Protein AF-A0ABD0SI20-F1 (afdb_monomer_lite)

InterPro domains:
  IPR001404 Heat shock protein Hsp90 family [PF00183] (1-103)
  IPR001404 Heat shock protein Hsp90 family [PTHR11528] (2-103)
  IPR037196 HSP90, C-terminal domain [G3DSA:1.20.120.790] (1-103)
  IPR037196 HSP90, C-terminal domain [SSF110942] (1-102)

pLDDT: mean 84.01, std 9.71, range [55.81, 94.25]

Organism: Loxostege sticticalis (NCBI:txid481309)

Radius of gyration: 15.31 Å; chains: 1; bounding box: 40×31×34 Å

Sequence (103 aa):
MKNILDNKVEKVVVSNRLVESPCCIVTAQYGWSANMERIMKAQALRDTSTMGYMAAKKHLEINPDHSIVETLRQKAEADKNDKAVKDLIILLYETALLSSGFT

Foldseek 3Di:
DCVLCPQVAPEEEEDPVDDAAQKAKAFDPAADALVRVVVVVPDPPDDPVVCVVRVTGIYIYGYCPDPVNVVLVVVCVVPVPDPVSSVVVVVSVVVNCVVSNHD

Structure (mmCIF, N/CA/C/O backbone):
data_AF-A0ABD0SI20-F1
#
_entry.id   AF-A0ABD0SI20-F1
#
loop_
_atom_site.group_PDB
_atom_site.id
_atom_site.type_symbol
_atom_site.label_atom_id
_atom_site.label_alt_id
_atom_site.label_comp_id
_atom_site.label_asym_id
_atom_site.label_entity_id
_atom_site.label_seq_id
_atom_site.pdbx_PDB_ins_code
_atom_site.Cartn_x
_atom_site.Cartn_y
_atom_site.Cartn_z
_atom_site.occupancy
_atom_site.B_iso_or_equiv
_atom_site.auth_seq_id
_atom_site.auth_comp_id
_atom_site.auth_asym_id
_atom_site.auth_atom_id
_atom_site.pdbx_PDB_model_num
ATOM 1 N N . MET A 1 1 ? -7.301 5.296 6.532 1.00 80.06 1 MET A N 1
ATOM 2 C CA . MET A 1 1 ? -6.058 4.955 5.798 1.00 80.06 1 MET A CA 1
ATOM 3 C C . MET A 1 1 ? -5.414 6.163 5.124 1.00 80.06 1 MET A C 1
ATOM 5 O O . MET A 1 1 ? -4.285 6.465 5.479 1.00 80.06 1 MET A O 1
ATOM 9 N N . LYS A 1 2 ? -6.101 6.907 4.238 1.00 84.44 2 LYS A N 1
ATOM 10 C CA . LYS A 1 2 ? -5.507 8.079 3.557 1.00 84.44 2 LYS A CA 1
ATOM 11 C C . LYS A 1 2 ? -4.900 9.119 4.515 1.00 84.44 2 LYS A C 1
ATOM 13 O O . LYS A 1 2 ? -3.767 9.513 4.299 1.00 84.44 2 LYS A O 1
ATOM 18 N N . ASN A 1 3 ? -5.584 9.475 5.604 1.00 85.06 3 ASN A N 1
ATOM 19 C CA . ASN A 1 3 ? -5.057 10.442 6.586 1.00 85.06 3 ASN A CA 1
ATOM 20 C C . ASN A 1 3 ? -3.811 9.945 7.342 1.00 85.06 3 ASN A C 1
ATOM 22 O O . ASN A 1 3 ? -3.026 10.750 7.813 1.00 85.06 3 ASN A O 1
ATOM 26 N N . ILE A 1 4 ? -3.644 8.626 7.484 1.00 86.31 4 ILE A N 1
ATOM 27 C CA . ILE A 1 4 ? -2.498 8.021 8.188 1.00 86.31 4 ILE A CA 1
ATOM 28 C C . ILE A 1 4 ? -1.284 7.968 7.260 1.00 86.31 4 ILE A C 1
ATOM 30 O O . ILE A 1 4 ? -0.158 8.190 7.686 1.00 86.31 4 ILE A O 1
ATOM 34 N N . LEU A 1 5 ? -1.528 7.680 5.981 1.00 84.50 5 LEU A N 1
ATOM 35 C CA . LEU A 1 5 ? -0.487 7.612 4.962 1.00 84.50 5 LEU A CA 1
ATOM 36 C C . LEU A 1 5 ? -0.150 8.983 4.368 1.00 84.50 5 LEU A C 1
ATOM 38 O O . LEU A 1 5 ? 0.873 9.096 3.710 1.00 84.50 5 LEU A O 1
ATOM 42 N N . ASP A 1 6 ? -0.983 9.997 4.601 1.00 83.94 6 ASP A N 1
ATOM 43 C CA . ASP A 1 6 ? -0.806 11.406 4.238 1.00 83.94 6 ASP A CA 1
ATOM 44 C C . ASP A 1 6 ? -0.044 11.613 2.915 1.00 83.94 6 ASP A C 1
ATOM 46 O O . ASP A 1 6 ? -0.577 11.273 1.856 1.00 83.94 6 ASP A O 1
ATOM 50 N N . ASN A 1 7 ? 1.204 12.089 2.963 1.00 82.19 7 ASN A N 1
ATOM 51 C CA . ASN A 1 7 ? 2.041 12.380 1.792 1.00 82.19 7 ASN A CA 1
ATOM 52 C C . ASN A 1 7 ? 2.692 11.152 1.125 1.00 82.19 7 ASN A C 1
ATOM 54 O O . ASN A 1 7 ? 3.317 11.290 0.076 1.00 82.19 7 ASN A O 1
ATOM 58 N N . LYS A 1 8 ? 2.567 9.947 1.695 1.00 84.69 8 LYS A N 1
ATOM 59 C CA . LYS A 1 8 ? 3.145 8.712 1.129 1.00 84.69 8 LYS A CA 1
ATOM 60 C C . LYS A 1 8 ? 2.362 8.199 -0.084 1.00 84.69 8 LYS A C 1
ATOM 62 O O . LYS A 1 8 ? 2.946 7.598 -0.981 1.00 84.69 8 LYS A O 1
ATOM 67 N N . VAL A 1 9 ? 1.048 8.436 -0.129 1.00 88.56 9 VAL A N 1
ATOM 68 C CA . VAL A 1 9 ? 0.166 8.013 -1.232 1.00 88.56 9 VAL A CA 1
ATOM 69 C C . VAL A 1 9 ? -0.703 9.171 -1.684 1.00 88.56 9 VAL A C 1
ATOM 71 O O . VAL A 1 9 ? -1.203 9.930 -0.864 1.00 88.56 9 VAL A O 1
ATOM 74 N N . GLU A 1 10 ? -0.967 9.296 -2.977 1.00 88.44 10 GLU A N 1
ATOM 75 C CA . GLU A 1 10 ? -1.903 10.305 -3.475 1.00 88.44 10 GLU A CA 1
ATOM 76 C C . GLU A 1 10 ? -3.348 9.932 -3.143 1.00 88.44 10 GLU A C 1
ATOM 78 O O . GLU A 1 10 ? -4.100 10.755 -2.626 1.00 88.44 10 GLU A O 1
ATOM 83 N N . LYS A 1 11 ? -3.729 8.676 -3.384 1.00 89.81 11 LYS A N 1
ATOM 84 C CA . LYS A 1 11 ? -5.076 8.176 -3.09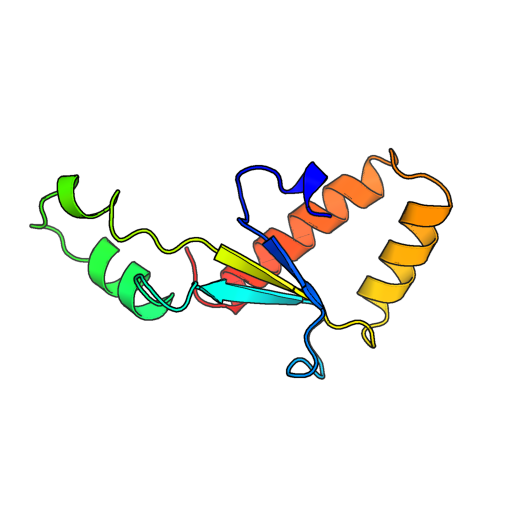7 1.00 89.81 11 LYS A CA 1
ATOM 85 C C . LYS A 1 11 ? -5.046 6.733 -2.618 1.00 89.81 11 LYS A C 1
ATOM 87 O O . LYS A 1 11 ? -4.108 5.986 -2.894 1.00 89.81 11 LYS A O 1
ATOM 92 N N . VAL A 1 12 ? -6.108 6.374 -1.913 1.00 92.19 12 VAL A N 1
ATOM 93 C CA . VAL A 1 12 ? -6.396 5.016 -1.464 1.00 92.19 12 VAL A CA 1
ATOM 94 C C . VAL A 1 12 ? -7.706 4.605 -2.121 1.00 92.19 12 VAL A C 1
ATOM 96 O O . VAL A 1 12 ? -8.691 5.329 -1.985 1.00 92.19 12 VAL A O 1
ATOM 99 N N . VAL A 1 13 ? -7.711 3.500 -2.860 1.00 92.81 13 VAL A N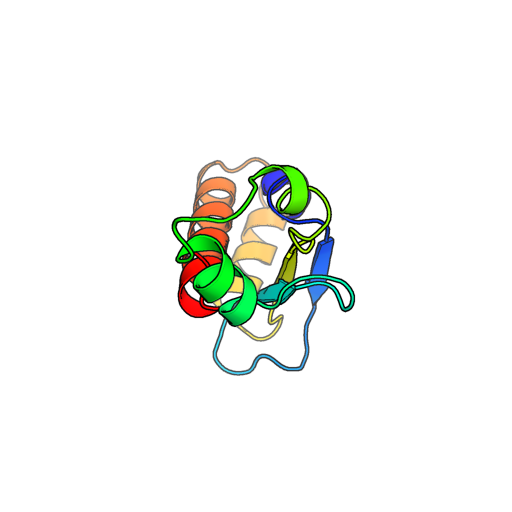 1
ATOM 100 C CA . VAL A 1 13 ? -8.882 3.031 -3.613 1.00 92.81 13 VAL A CA 1
ATOM 101 C C . VAL A 1 13 ? -9.120 1.547 -3.369 1.00 92.81 13 VAL A C 1
ATOM 103 O O . VAL A 1 13 ? -8.185 0.787 -3.129 1.00 92.81 13 VAL A O 1
ATOM 106 N N . VAL A 1 14 ? -10.382 1.134 -3.428 1.00 92.62 14 VAL A N 1
ATOM 107 C CA . VAL A 1 14 ? -10.751 -0.285 -3.412 1.00 92.62 14 VAL A CA 1
ATOM 108 C C . VAL A 1 14 ? -10.484 -0.863 -4.796 1.00 92.62 14 VAL A C 1
ATOM 110 O O . VAL A 1 14 ? -10.742 -0.200 -5.802 1.00 92.62 14 VAL A O 1
ATOM 113 N N . SER A 1 15 ? -9.945 -2.075 -4.847 1.00 90.81 15 SER A N 1
ATOM 114 C CA . SER A 1 15 ? -9.586 -2.734 -6.093 1.00 90.81 15 SER A CA 1
ATOM 115 C C . SER A 1 15 ? -10.126 -4.148 -6.158 1.00 90.81 15 SER A C 1
ATOM 117 O O . SER A 1 15 ? -9.954 -4.929 -5.229 1.00 90.81 15 SER A O 1
ATOM 119 N N . ASN A 1 16 ? -10.708 -4.475 -7.309 1.00 88.94 16 ASN A N 1
ATOM 120 C CA . ASN A 1 16 ? -11.247 -5.800 -7.611 1.00 88.94 16 ASN A CA 1
ATOM 121 C C . ASN A 1 16 ? -10.227 -6.684 -8.347 1.00 88.94 16 ASN A C 1
ATOM 123 O O . ASN A 1 16 ? -10.548 -7.801 -8.739 1.00 88.94 16 ASN A O 1
ATOM 127 N N . ARG A 1 17 ? -9.011 -6.176 -8.607 1.00 89.06 17 ARG A N 1
ATOM 128 C CA . ARG A 1 17 ? -7.952 -6.942 -9.290 1.00 89.06 17 ARG A CA 1
ATOM 129 C C . ARG A 1 17 ? -7.128 -7.801 -8.327 1.00 89.06 17 ARG A C 1
ATOM 131 O O . ARG A 1 17 ? -6.344 -8.635 -8.769 1.00 89.06 17 ARG A O 1
ATOM 138 N N . LEU A 1 18 ? -7.239 -7.527 -7.029 1.00 89.31 18 LEU A N 1
ATOM 139 C CA . LEU A 1 18 ? -6.503 -8.207 -5.972 1.00 89.31 18 LEU A CA 1
ATOM 140 C C . LEU A 1 18 ? -7.322 -9.396 -5.475 1.00 89.31 18 LEU A C 1
ATOM 142 O O . LEU A 1 18 ? -8.490 -9.231 -5.152 1.00 89.31 18 LEU A O 1
ATOM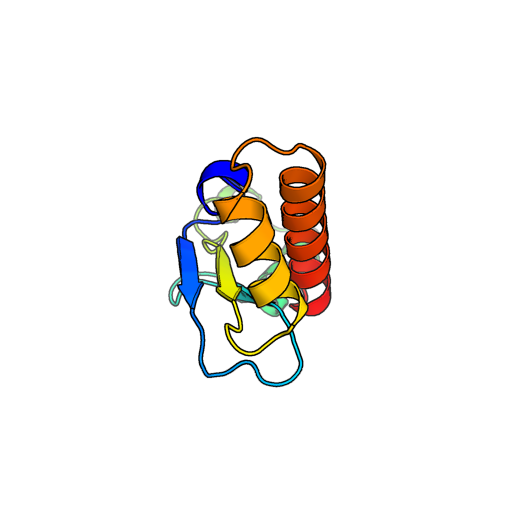 146 N N . VAL A 1 19 ? -6.696 -10.572 -5.411 1.00 87.56 19 VAL A N 1
ATOM 147 C CA . VAL A 1 19 ? -7.348 -11.809 -4.950 1.00 87.56 19 VAL A CA 1
ATOM 148 C C . VAL A 1 19 ? -6.750 -12.243 -3.614 1.00 87.56 19 VAL A C 1
ATOM 150 O O . VAL A 1 19 ? -7.402 -12.148 -2.583 1.00 87.56 19 VAL A O 1
ATOM 153 N N . GLU A 1 20 ? -5.476 -12.638 -3.605 1.00 88.44 20 GLU A N 1
ATOM 154 C CA . GLU A 1 20 ? -4.813 -13.144 -2.391 1.00 88.44 20 GLU A CA 1
ATOM 155 C C . GLU A 1 20 ? -4.089 -12.052 -1.596 1.00 88.44 20 GLU A C 1
ATOM 157 O O . GLU A 1 20 ? -3.801 -12.216 -0.417 1.00 88.44 20 GLU A O 1
ATOM 162 N N . SER A 1 21 ? -3.773 -10.920 -2.230 1.00 90.75 21 SER A N 1
ATOM 163 C CA . SER A 1 21 ? -3.040 -9.832 -1.579 1.00 90.75 21 SER A CA 1
ATOM 164 C C . SER A 1 21 ? -3.990 -8.858 -0.874 1.00 90.75 21 SER A C 1
ATOM 166 O O . SER A 1 21 ? -5.000 -8.475 -1.469 1.00 90.75 21 SER A O 1
ATOM 168 N N . PRO A 1 22 ? -3.667 -8.389 0.348 1.00 91.81 22 PRO A N 1
ATOM 169 C CA . PRO A 1 22 ? -4.497 -7.423 1.071 1.00 91.81 22 PRO A CA 1
ATOM 170 C C . PRO A 1 22 ? -4.457 -6.024 0.445 1.00 91.81 22 PRO A C 1
ATOM 172 O O . PRO A 1 22 ? -5.450 -5.298 0.466 1.00 91.81 22 PRO A O 1
ATOM 175 N N . CYS A 1 23 ? -3.309 -5.623 -0.103 1.00 93.12 23 CYS A N 1
ATOM 176 C CA . CYS A 1 23 ? -3.136 -4.346 -0.784 1.00 93.12 23 CYS A CA 1
ATOM 177 C C . CYS A 1 23 ? -1.937 -4.375 -1.741 1.00 93.12 23 CYS A C 1
ATOM 179 O O . CYS A 1 23 ? -1.054 -5.224 -1.611 1.00 93.12 23 CYS A O 1
ATOM 181 N N . CYS A 1 24 ? -1.905 -3.446 -2.696 1.00 93.06 24 CYS A N 1
ATOM 182 C CA . CYS A 1 24 ? -0.760 -3.224 -3.579 1.00 93.06 24 CYS A CA 1
ATOM 183 C C . CYS A 1 24 ? -0.553 -1.732 -3.866 1.00 93.06 24 CYS A C 1
ATOM 185 O O . CYS A 1 24 ? -1.462 -0.914 -3.694 1.00 93.06 24 CYS A O 1
ATOM 187 N N . ILE A 1 25 ? 0.654 -1.376 -4.309 1.00 91.62 25 ILE A N 1
ATOM 188 C CA . ILE A 1 25 ? 0.976 -0.022 -4.758 1.00 91.62 25 ILE A CA 1
ATOM 189 C C . ILE A 1 25 ? 0.969 0.016 -6.278 1.00 91.62 25 ILE A C 1
ATOM 191 O O . ILE A 1 25 ? 1.699 -0.721 -6.939 1.00 91.62 25 ILE A O 1
ATOM 195 N N . VAL A 1 26 ? 0.189 0.938 -6.832 1.00 90.06 26 VAL A N 1
ATOM 196 C CA . VAL A 1 26 ? 0.169 1.219 -8.268 1.00 90.06 26 VAL A CA 1
ATOM 197 C C . VAL A 1 26 ? 0.617 2.650 -8.529 1.00 90.06 26 VAL A C 1
ATOM 199 O O . VAL A 1 26 ? 0.347 3.562 -7.745 1.00 90.06 26 VAL A O 1
ATOM 202 N N . THR A 1 27 ? 1.317 2.866 -9.636 1.00 87.06 27 THR A N 1
ATOM 203 C CA . THR A 1 27 ? 1.636 4.214 -10.113 1.00 87.06 27 THR A CA 1
ATOM 204 C C . THR A 1 27 ? 0.459 4.799 -10.880 1.00 87.06 27 THR A C 1
ATOM 206 O O . THR A 1 27 ? -0.287 4.072 -11.539 1.00 87.06 27 THR A O 1
ATOM 209 N N . ALA A 1 28 ? 0.309 6.121 -10.832 1.00 81.19 28 ALA A N 1
ATOM 210 C CA . ALA A 1 28 ? -0.581 6.836 -11.737 1.00 81.19 28 ALA A CA 1
ATOM 211 C C . ALA A 1 28 ? -0.256 6.521 -13.214 1.00 81.19 28 ALA A C 1
ATOM 213 O O . ALA A 1 28 ? 0.863 6.133 -13.551 1.00 81.19 28 ALA A O 1
ATOM 214 N N . GLN A 1 29 ? -1.237 6.722 -14.101 1.00 76.81 29 GLN A N 1
ATOM 215 C CA . GLN A 1 29 ? -1.100 6.468 -15.545 1.00 76.81 29 GLN A CA 1
ATOM 216 C C . GLN A 1 29 ? 0.036 7.281 -16.190 1.00 76.81 29 GLN A C 1
ATOM 218 O O . GLN A 1 29 ? 0.622 6.849 -17.179 1.00 76.81 29 GLN A O 1
ATOM 223 N N . TYR A 1 30 ? 0.352 8.441 -15.613 1.00 74.81 30 TYR A N 1
ATOM 224 C CA . TYR A 1 30 ? 1.419 9.328 -16.055 1.00 74.81 30 TYR A CA 1
ATOM 225 C C . TYR A 1 30 ? 2.556 9.307 -15.025 1.00 74.81 30 TYR A C 1
ATOM 227 O O . TYR A 1 30 ? 2.361 9.696 -13.872 1.00 74.81 30 TYR A O 1
ATOM 235 N N . GLY A 1 31 ? 3.733 8.841 -15.443 1.00 76.75 31 GLY A N 1
ATOM 236 C CA . GLY A 1 31 ? 4.939 8.745 -14.617 1.00 76.75 31 GLY A CA 1
ATOM 237 C C . GLY A 1 31 ? 5.681 7.421 -14.811 1.00 76.75 31 GLY A C 1
ATOM 238 O O . GLY A 1 31 ? 5.284 6.577 -15.615 1.00 76.75 31 GLY A O 1
ATOM 239 N N . TRP A 1 32 ? 6.790 7.237 -14.094 1.00 81.50 32 TRP A N 1
ATOM 240 C CA . TRP A 1 32 ? 7.538 5.980 -14.131 1.00 81.50 32 TRP A CA 1
ATOM 241 C C . TRP A 1 32 ? 6.795 4.851 -13.422 1.00 81.50 32 TRP A C 1
ATOM 243 O O . TRP A 1 32 ? 6.318 5.023 -12.307 1.00 81.50 32 TRP A O 1
ATOM 253 N N . SER A 1 33 ? 6.757 3.672 -14.047 1.00 84.12 33 SER A N 1
ATOM 254 C CA . SER A 1 33 ? 6.386 2.433 -13.359 1.00 84.12 33 SER A CA 1
ATOM 255 C C . SER A 1 33 ? 7.419 2.077 -12.287 1.00 84.12 33 SER A C 1
ATOM 257 O O . SER A 1 33 ? 8.550 2.558 -12.340 1.00 84.12 33 SER A O 1
ATOM 259 N N . ALA A 1 34 ? 7.080 1.175 -11.361 1.00 83.88 34 ALA A N 1
ATOM 260 C CA . ALA A 1 34 ? 8.012 0.694 -10.333 1.00 83.88 34 ALA A CA 1
ATOM 261 C C . ALA A 1 34 ? 9.354 0.222 -10.927 1.00 83.88 34 ALA A C 1
ATOM 263 O O . ALA A 1 34 ? 10.433 0.608 -10.479 1.00 83.88 34 ALA A O 1
ATOM 264 N N . ASN A 1 35 ? 9.291 -0.551 -12.018 1.00 83.69 35 ASN A N 1
ATOM 265 C CA . ASN A 1 35 ? 10.488 -1.038 -12.696 1.00 83.69 35 ASN A CA 1
ATOM 266 C C . ASN A 1 35 ? 11.281 0.095 -13.366 1.00 83.69 35 ASN A C 1
ATOM 268 O O . ASN A 1 35 ? 12.508 0.108 -13.300 1.00 83.69 35 ASN A O 1
ATOM 272 N N . MET A 1 36 ? 10.591 1.058 -13.984 1.00 82.31 36 MET A N 1
ATOM 273 C CA . MET A 1 36 ? 11.240 2.225 -14.579 1.00 82.31 36 MET A CA 1
ATOM 274 C C . MET A 1 36 ? 11.908 3.088 -13.502 1.00 82.31 36 MET A C 1
ATOM 276 O O . MET A 1 36 ? 13.052 3.486 -13.683 1.00 82.31 36 MET A O 1
ATOM 280 N N . GLU A 1 37 ? 11.250 3.314 -12.361 1.00 80.75 37 GLU A N 1
ATOM 281 C CA . GLU A 1 37 ? 11.813 4.036 -11.213 1.00 80.75 37 GLU A CA 1
ATOM 282 C C . GLU A 1 37 ? 13.118 3.375 -10.748 1.00 80.75 37 GLU A C 1
ATOM 284 O O . GLU A 1 37 ? 14.129 4.056 -10.578 1.00 80.75 37 GLU A O 1
ATOM 289 N N . ARG A 1 38 ? 13.137 2.043 -10.643 1.00 82.06 38 ARG A N 1
ATOM 290 C CA . ARG A 1 38 ? 14.328 1.276 -10.263 1.00 82.06 38 ARG A CA 1
ATOM 291 C C . ARG A 1 38 ? 15.471 1.391 -11.279 1.00 82.06 38 ARG A C 1
ATOM 293 O O . ARG A 1 38 ? 16.603 1.653 -10.883 1.00 82.06 38 ARG A O 1
ATOM 300 N N . ILE A 1 39 ? 15.191 1.225 -12.577 1.00 84.56 39 ILE A N 1
ATOM 301 C CA . ILE A 1 39 ? 16.209 1.351 -13.640 1.00 84.56 39 ILE A CA 1
ATOM 302 C C . ILE A 1 39 ? 16.772 2.775 -13.666 1.00 84.56 39 ILE A C 1
ATOM 304 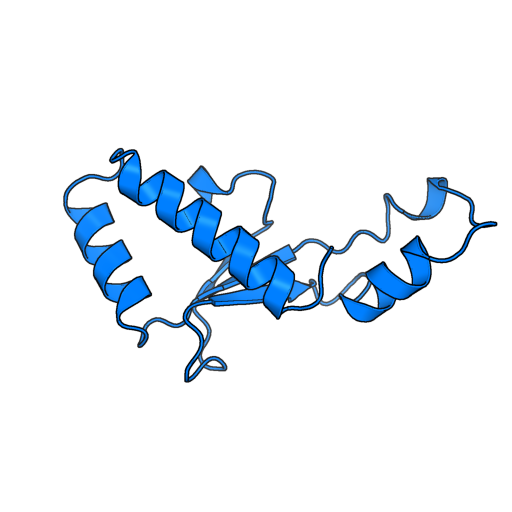O O . ILE A 1 39 ? 17.982 2.965 -13.756 1.00 84.56 39 ILE A O 1
ATOM 308 N N . MET A 1 40 ? 15.900 3.776 -13.555 1.00 79.62 40 MET A N 1
ATOM 309 C CA . MET A 1 40 ? 16.284 5.183 -13.604 1.00 79.62 40 MET A CA 1
ATOM 310 C C . MET A 1 40 ? 17.086 5.616 -12.373 1.00 79.62 40 MET A C 1
ATOM 312 O O . MET A 1 40 ? 18.029 6.388 -12.530 1.00 79.62 40 MET A O 1
ATOM 316 N N . LYS A 1 41 ? 16.770 5.101 -11.174 1.00 76.88 41 LYS A N 1
ATOM 317 C CA . LYS A 1 41 ? 17.572 5.320 -9.954 1.00 76.88 41 LYS A CA 1
ATOM 318 C C . LYS A 1 41 ? 18.966 4.685 -10.043 1.00 76.88 41 LYS A C 1
ATOM 320 O O . LYS A 1 41 ? 19.900 5.202 -9.443 1.00 76.88 41 LYS A O 1
ATOM 325 N N . ALA A 1 42 ? 19.120 3.587 -10.784 1.00 81.75 42 ALA A N 1
ATOM 326 C CA . ALA A 1 42 ? 20.394 2.881 -10.926 1.00 81.75 42 ALA A CA 1
ATOM 327 C C . ALA A 1 42 ? 21.370 3.532 -11.934 1.00 81.75 42 ALA A C 1
ATOM 329 O O . ALA A 1 42 ? 22.529 3.124 -12.013 1.00 81.75 42 ALA A O 1
ATOM 330 N N . GLN A 1 43 ? 20.937 4.531 -12.716 1.00 79.06 43 GLN A N 1
ATOM 331 C CA . GLN A 1 43 ? 21.803 5.225 -13.676 1.00 79.06 43 GLN A CA 1
ATOM 332 C C . GLN A 1 43 ? 22.690 6.277 -12.987 1.00 79.06 43 GLN A C 1
ATOM 334 O O . GLN A 1 43 ? 22.219 7.336 -12.585 1.00 79.06 43 GLN A O 1
ATOM 339 N N . ALA A 1 44 ? 23.999 6.011 -12.919 1.00 56.56 44 ALA A N 1
ATOM 340 C CA . ALA A 1 44 ? 24.980 6.821 -12.183 1.00 56.56 44 ALA A CA 1
ATOM 341 C C . ALA A 1 44 ? 25.275 8.226 -12.758 1.00 56.56 44 ALA A C 1
ATOM 343 O O . ALA A 1 44 ? 25.813 9.069 -12.048 1.00 56.56 44 ALA A O 1
ATOM 344 N N . LEU A 1 45 ? 24.951 8.489 -14.030 1.00 61.94 45 LEU A N 1
ATOM 345 C CA . LEU A 1 45 ? 25.316 9.729 -14.745 1.00 61.94 45 LEU A CA 1
ATOM 346 C C . LEU A 1 45 ? 24.122 10.654 -15.025 1.00 61.94 45 LEU A C 1
ATOM 348 O O . LEU A 1 45 ? 24.200 11.527 -15.889 1.00 61.94 45 LEU A O 1
ATOM 352 N N . ARG A 1 46 ? 22.988 10.446 -14.350 1.00 62.59 46 ARG A N 1
ATOM 353 C CA . ARG A 1 46 ? 21.759 11.176 -14.660 1.00 62.59 46 ARG A CA 1
ATOM 354 C C . ARG A 1 46 ? 21.607 12.445 -13.823 1.00 62.59 46 ARG A C 1
ATOM 356 O O . ARG A 1 46 ? 21.829 12.437 -12.617 1.00 62.59 46 ARG A O 1
ATOM 363 N N . ASP A 1 47 ? 21.156 13.513 -14.476 1.00 62.72 47 ASP A N 1
ATOM 364 C CA . ASP A 1 47 ? 20.788 14.769 -13.828 1.00 62.72 47 ASP A CA 1
ATOM 365 C C . ASP A 1 47 ? 19.556 14.577 -12.919 1.00 62.72 47 ASP A C 1
ATOM 367 O O . ASP A 1 47 ? 18.474 14.161 -13.364 1.00 62.72 47 ASP A O 1
ATOM 371 N N . THR A 1 48 ? 19.729 14.860 -11.625 1.00 64.81 48 THR A N 1
ATOM 372 C CA . THR A 1 48 ? 18.724 14.660 -10.567 1.00 64.81 48 THR A CA 1
ATOM 373 C C . THR A 1 48 ? 17.515 15.584 -10.723 1.00 64.81 48 THR A C 1
ATOM 375 O O . THR A 1 48 ? 16.447 15.295 -10.179 1.00 64.81 48 THR A O 1
ATOM 378 N N . SER A 1 49 ? 17.638 16.634 -11.542 1.00 64.69 49 SER A N 1
ATOM 379 C CA . SER A 1 49 ? 16.565 17.568 -11.903 1.00 64.69 49 SER A CA 1
ATOM 380 C C . SER A 1 49 ? 15.346 16.883 -12.550 1.00 64.69 49 SER A C 1
ATOM 382 O O . SER A 1 49 ? 14.209 17.323 -12.370 1.00 64.69 49 SER A O 1
ATOM 384 N N . THR A 1 50 ? 15.547 15.750 -13.239 1.00 59.97 50 THR A N 1
ATOM 385 C CA . THR A 1 50 ? 14.473 15.000 -13.922 1.00 59.97 50 THR A CA 1
ATOM 386 C C . THR A 1 50 ? 13.679 14.050 -13.017 1.00 59.97 50 THR A C 1
ATOM 388 O O . THR A 1 50 ? 12.618 13.571 -13.424 1.00 59.97 50 THR A O 1
ATOM 391 N N . MET A 1 51 ? 14.130 13.795 -11.780 1.00 61.12 51 MET A N 1
ATOM 392 C CA . MET A 1 51 ? 13.415 12.916 -10.841 1.00 61.12 51 MET A CA 1
ATOM 393 C C . MET A 1 51 ? 12.133 13.549 -10.288 1.00 61.12 51 MET A C 1
ATOM 395 O O . MET A 1 51 ? 11.146 12.841 -10.102 1.00 61.12 51 MET A O 1
ATOM 399 N N . GLY A 1 52 ? 12.109 14.868 -10.064 1.00 59.81 52 GLY A N 1
ATOM 400 C CA . GLY A 1 52 ? 10.968 15.546 -9.432 1.00 59.81 52 GLY A CA 1
ATOM 401 C C . GLY A 1 52 ? 9.683 15.524 -10.269 1.00 59.81 52 GLY A C 1
ATOM 402 O O . GLY A 1 52 ? 8.598 15.354 -9.724 1.00 59.81 52 GLY A O 1
ATOM 403 N N . TYR A 1 53 ? 9.803 15.637 -11.595 1.00 55.81 53 TYR A N 1
ATOM 404 C CA . TYR A 1 53 ? 8.655 15.654 -12.514 1.00 55.81 53 TYR A CA 1
ATOM 405 C C . TYR A 1 53 ? 8.153 14.261 -12.909 1.00 55.81 53 TYR A C 1
ATOM 407 O O . TYR A 1 53 ? 7.020 14.124 -13.363 1.00 55.81 53 TYR A O 1
ATOM 415 N N . MET A 1 54 ? 8.989 13.229 -12.763 1.00 63.12 54 MET A N 1
ATOM 416 C CA . MET A 1 5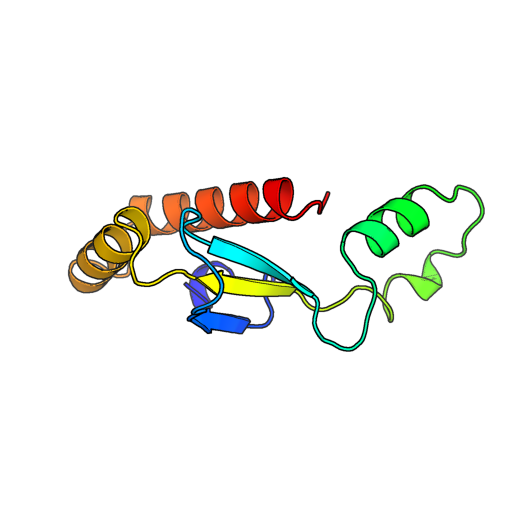4 ? 8.688 11.868 -13.224 1.00 63.12 54 MET A CA 1
ATOM 417 C C . MET A 1 54 ? 8.467 10.863 -12.087 1.00 63.12 54 MET A C 1
ATOM 419 O O . MET A 1 54 ? 8.084 9.720 -12.355 1.00 63.12 54 MET A O 1
ATOM 423 N N . ALA A 1 55 ? 8.667 11.283 -10.831 1.00 65.62 55 ALA A N 1
ATOM 424 C CA . ALA A 1 55 ? 8.260 10.537 -9.650 1.00 65.62 55 ALA A CA 1
ATOM 425 C C . ALA A 1 55 ? 6.737 10.359 -9.673 1.00 65.62 55 ALA A C 1
ATOM 427 O O . ALA A 1 55 ? 5.971 11.249 -9.300 1.00 65.62 55 ALA A O 1
ATOM 428 N N . ALA A 1 56 ? 6.298 9.202 -10.166 1.00 68.62 56 ALA A N 1
ATOM 429 C CA . ALA A 1 56 ? 4.888 8.908 -10.301 1.00 68.62 56 ALA A CA 1
ATOM 430 C C . ALA A 1 56 ? 4.226 8.936 -8.927 1.00 68.62 56 ALA A C 1
ATOM 432 O O . ALA A 1 56 ? 4.714 8.349 -7.950 1.00 68.62 56 ALA A O 1
ATOM 433 N N . LYS A 1 57 ? 3.074 9.596 -8.871 1.00 80.81 57 LYS A N 1
ATOM 434 C CA . LYS A 1 57 ? 2.238 9.568 -7.687 1.00 80.81 57 LYS A CA 1
ATOM 435 C C . LYS A 1 57 ? 1.744 8.139 -7.462 1.00 80.81 57 LYS A C 1
ATOM 437 O O . LYS A 1 57 ? 1.294 7.462 -8.390 1.00 80.81 57 LYS A O 1
ATOM 442 N N . LYS A 1 58 ? 1.886 7.671 -6.225 1.00 87.75 58 LYS A N 1
ATOM 443 C CA . LYS A 1 58 ? 1.575 6.298 -5.820 1.00 87.75 58 LYS A CA 1
ATOM 444 C C . LYS A 1 58 ? 0.141 6.225 -5.313 1.00 87.75 58 LYS A C 1
ATOM 446 O O . LYS A 1 58 ? -0.336 7.134 -4.629 1.00 87.75 58 LYS A O 1
ATOM 451 N N . HIS A 1 59 ? -0.557 5.153 -5.643 1.00 91.06 59 HIS A N 1
ATOM 452 C CA . HIS A 1 59 ? -1.896 4.866 -5.156 1.00 91.06 59 HIS A CA 1
ATOM 453 C C . HIS A 1 59 ? -1.876 3.533 -4.417 1.00 91.06 59 HIS A C 1
ATOM 455 O O . HIS A 1 59 ? -1.279 2.574 -4.901 1.00 91.06 59 HIS A O 1
ATOM 461 N N . LEU A 1 60 ? -2.532 3.478 -3.259 1.00 92.50 60 LEU A N 1
ATOM 462 C CA . LEU A 1 60 ? -2.738 2.229 -2.534 1.00 92.50 60 LEU A CA 1
ATOM 463 C C . LEU A 1 60 ? -4.067 1.624 -2.977 1.00 92.50 60 LEU A C 1
ATOM 465 O O . LEU A 1 60 ? -5.125 2.213 -2.746 1.00 92.50 60 LEU A O 1
ATOM 469 N N . GLU A 1 61 ? -4.002 0.461 -3.605 1.00 93.56 61 GLU A N 1
ATOM 470 C CA . GLU A 1 61 ? -5.170 -0.357 -3.904 1.00 93.56 61 GLU A CA 1
ATOM 471 C C . GLU A 1 61 ? -5.390 -1.363 -2.773 1.00 93.56 61 GLU A C 1
ATOM 473 O O . GLU A 1 61 ? -4.441 -1.998 -2.315 1.00 93.56 61 GLU A O 1
ATOM 478 N N . ILE A 1 62 ? -6.631 -1.498 -2.310 1.00 93.94 62 ILE A N 1
ATOM 479 C CA . ILE A 1 62 ? -7.002 -2.369 -1.190 1.00 93.94 62 ILE A CA 1
ATOM 480 C C . ILE A 1 62 ? -7.982 -3.433 -1.669 1.00 93.94 62 ILE A C 1
ATOM 482 O O . ILE A 1 62 ? -8.930 -3.117 -2.388 1.00 93.94 62 ILE A O 1
ATOM 486 N N . ASN A 1 63 ? -7.771 -4.666 -1.218 1.00 94.25 63 ASN A N 1
ATOM 487 C CA . ASN A 1 63 ? -8.683 -5.780 -1.419 1.00 94.25 63 ASN A CA 1
ATOM 488 C C . ASN A 1 63 ? -9.725 -5.841 -0.284 1.00 94.25 63 ASN A C 1
ATOM 490 O O . ASN A 1 63 ? -9.347 -6.136 0.852 1.00 94.25 63 ASN A O 1
ATOM 494 N N . PRO A 1 64 ? -11.015 -5.578 -0.550 1.00 90.88 64 PRO A N 1
ATOM 495 C CA . PRO A 1 64 ? -12.043 -5.601 0.488 1.00 90.88 64 PRO A CA 1
ATOM 496 C C . PRO A 1 64 ? -12.318 -7.016 1.021 1.00 90.88 64 PRO A C 1
ATOM 498 O O . PRO A 1 64 ? -12.723 -7.149 2.172 1.00 90.88 64 PRO A O 1
ATOM 501 N N . ASP A 1 65 ? -12.043 -8.057 0.232 1.00 90.38 65 ASP A N 1
ATOM 502 C CA . ASP A 1 65 ? -12.349 -9.451 0.577 1.00 90.38 65 ASP A CA 1
ATOM 503 C C . ASP A 1 65 ? -11.267 -10.093 1.462 1.00 90.38 65 ASP A C 1
ATOM 505 O O . ASP A 1 65 ? -11.434 -11.196 1.987 1.00 90.38 65 ASP A O 1
ATOM 509 N N . HIS A 1 66 ? -10.138 -9.408 1.663 1.00 93.75 66 HIS A N 1
ATOM 510 C CA . HIS A 1 66 ? -9.043 -9.931 2.465 1.00 93.75 66 HIS A CA 1
ATOM 511 C C . HIS A 1 66 ? -9.310 -9.743 3.969 1.00 93.75 66 HIS A C 1
ATOM 513 O O . HIS A 1 66 ? -9.531 -8.631 4.451 1.00 93.75 66 HIS A O 1
ATOM 519 N N . SER A 1 67 ? -9.161 -10.813 4.755 1.00 92.38 67 SER A N 1
ATOM 520 C CA . SER A 1 67 ? -9.437 -10.842 6.206 1.00 92.38 67 SER A CA 1
ATOM 521 C C . SER A 1 67 ? -8.740 -9.735 7.015 1.00 92.38 67 SER A C 1
ATOM 523 O O . SER A 1 67 ? -9.335 -9.138 7.913 1.00 92.38 67 SER A O 1
ATOM 525 N N . ILE A 1 68 ? -7.482 -9.422 6.686 1.00 91.00 68 ILE A N 1
ATOM 526 C CA . ILE A 1 68 ? -6.727 -8.300 7.279 1.00 91.00 68 ILE A CA 1
ATOM 527 C C . ILE A 1 68 ? -7.429 -6.949 7.063 1.00 91.00 68 ILE A C 1
ATOM 529 O O . ILE A 1 68 ? -7.480 -6.136 7.986 1.00 91.00 68 ILE A O 1
ATOM 533 N N . VAL A 1 69 ? -7.969 -6.698 5.868 1.00 90.94 69 VAL A N 1
ATOM 534 C CA . VAL A 1 69 ? -8.636 -5.432 5.529 1.00 90.94 69 VAL A CA 1
ATOM 535 C C . VAL A 1 69 ? -9.966 -5.319 6.264 1.00 90.94 69 VAL A C 1
ATOM 537 O O . VAL A 1 69 ? -10.258 -4.267 6.833 1.00 90.94 69 VAL A O 1
ATOM 540 N N . GLU A 1 70 ? -10.721 -6.412 6.342 1.00 91.19 70 GLU A N 1
ATOM 541 C CA . GLU A 1 70 ? -11.964 -6.459 7.114 1.00 91.19 70 GLU A CA 1
ATOM 542 C C . GLU A 1 70 ? -11.704 -6.248 8.616 1.00 91.19 70 GLU A C 1
ATOM 544 O O . GLU A 1 70 ? -12.362 -5.433 9.263 1.00 91.19 70 GLU A O 1
ATOM 549 N N . THR A 1 71 ? -10.664 -6.881 9.168 1.00 90.38 71 THR A N 1
ATOM 550 C CA . THR A 1 71 ? -10.258 -6.674 10.569 1.00 90.38 71 THR A CA 1
ATOM 551 C C . THR A 1 71 ? -9.848 -5.220 10.824 1.00 90.38 71 THR A C 1
ATOM 553 O O . THR A 1 71 ? -10.195 -4.637 11.852 1.00 90.38 71 THR A O 1
ATOM 556 N N . LEU A 1 72 ? -9.124 -4.603 9.886 1.00 89.06 72 LEU A N 1
ATOM 557 C CA . LEU A 1 72 ? -8.753 -3.189 9.959 1.00 89.06 72 LEU A CA 1
ATOM 558 C C . LEU A 1 72 ? -9.969 -2.268 9.930 1.00 89.06 72 LEU A C 1
ATOM 560 O O . LEU A 1 72 ? -9.980 -1.274 10.655 1.00 89.06 72 LEU A O 1
ATOM 564 N N . ARG A 1 73 ? -10.986 -2.591 9.125 1.00 89.06 73 ARG A N 1
ATOM 565 C CA . ARG A 1 73 ? -12.250 -1.850 9.085 1.00 89.06 73 ARG A CA 1
ATOM 566 C C . ARG A 1 73 ? -12.942 -1.893 10.445 1.00 89.06 73 ARG A C 1
ATOM 568 O O . ARG A 1 73 ? -13.237 -0.838 10.995 1.00 89.06 73 ARG A O 1
ATOM 575 N N . GLN A 1 74 ? -13.107 -3.085 11.016 1.00 91.06 74 GLN A N 1
ATOM 576 C CA . GLN A 1 74 ? -13.748 -3.274 12.322 1.00 91.06 74 GLN A CA 1
ATOM 577 C C . GLN A 1 74 ? -13.001 -2.539 13.443 1.00 91.06 74 GLN A C 1
ATOM 579 O O . GLN A 1 74 ? -13.610 -1.827 14.241 1.00 91.06 74 GLN A O 1
ATOM 584 N N . LYS A 1 75 ? -11.666 -2.644 13.480 1.00 88.25 75 LYS A N 1
ATOM 585 C CA . LYS A 1 75 ? -10.854 -1.921 14.470 1.00 88.25 75 LYS A CA 1
ATOM 586 C C . LYS A 1 75 ? -10.932 -0.406 14.299 1.00 88.25 75 LYS A C 1
ATOM 588 O O . LYS A 1 75 ? -11.016 0.307 15.292 1.00 88.25 75 LYS A O 1
ATOM 593 N N . ALA A 1 76 ? -10.945 0.087 13.061 1.00 86.81 76 ALA A N 1
ATOM 594 C CA . ALA A 1 76 ? -11.080 1.514 12.788 1.00 86.81 76 ALA A CA 1
ATOM 595 C C . ALA A 1 76 ? -12.485 2.056 13.111 1.00 86.81 76 ALA A C 1
ATOM 597 O O . ALA A 1 76 ? -12.616 3.238 13.418 1.00 86.81 76 ALA A O 1
ATOM 598 N N . GLU A 1 77 ? -13.532 1.230 13.032 1.00 88.25 77 GLU A N 1
ATOM 599 C CA . GLU A 1 77 ? -14.882 1.588 13.488 1.00 88.25 77 GLU A CA 1
ATOM 600 C C . GLU A 1 77 ? -14.961 1.683 15.016 1.00 88.25 77 GLU A C 1
ATOM 602 O O . GLU A 1 77 ? -15.605 2.600 15.524 1.00 88.25 77 GLU A O 1
ATOM 607 N N . ALA A 1 78 ? -14.267 0.793 15.733 1.00 90.44 78 ALA A N 1
ATOM 608 C CA . ALA A 1 78 ? -14.206 0.798 17.193 1.00 90.44 78 ALA A CA 1
ATOM 609 C C . ALA A 1 78 ? -13.377 1.970 17.753 1.00 90.44 78 ALA A C 1
ATOM 611 O O . ALA A 1 78 ? -13.851 2.695 18.625 1.00 90.44 78 ALA A O 1
ATOM 612 N N . ASP A 1 79 ? -12.159 2.179 17.242 1.00 87.06 79 ASP A N 1
ATOM 613 C CA . ASP A 1 79 ? -11.312 3.319 17.599 1.00 87.06 79 ASP A CA 1
ATOM 614 C C . ASP A 1 79 ? -10.452 3.771 16.407 1.00 87.06 79 ASP A C 1
ATOM 616 O O . ASP A 1 79 ? -9.484 3.131 15.992 1.00 87.06 79 ASP A O 1
ATOM 620 N N . LYS A 1 80 ? -10.779 4.951 15.872 1.00 77.88 80 LYS A N 1
ATOM 621 C CA . LYS A 1 80 ? -10.063 5.572 14.745 1.00 77.88 80 LYS A CA 1
ATOM 622 C C . LYS A 1 80 ? -8.655 6.049 15.113 1.00 77.88 80 LYS A C 1
ATOM 624 O O . LYS A 1 80 ? -7.859 6.331 14.214 1.00 77.88 80 LYS A O 1
ATOM 629 N N . ASN A 1 81 ? -8.361 6.204 16.402 1.00 79.81 81 ASN A N 1
ATOM 630 C CA . ASN A 1 81 ? -7.103 6.743 16.903 1.00 79.81 81 ASN A CA 1
ATOM 631 C C . ASN A 1 81 ? -6.174 5.702 17.521 1.00 79.81 81 ASN A C 1
ATOM 633 O O . ASN A 1 81 ? -5.064 6.088 17.902 1.00 79.81 81 ASN A O 1
ATOM 637 N N . ASP A 1 82 ? -6.563 4.425 17.518 1.00 88.12 82 ASP A N 1
ATOM 638 C CA . ASP A 1 82 ? -5.731 3.324 17.994 1.00 88.12 82 ASP A CA 1
ATOM 639 C C . ASP A 1 82 ? -4.362 3.342 17.295 1.00 88.12 82 ASP A C 1
ATOM 641 O O . ASP A 1 82 ? -4.236 3.275 16.064 1.00 88.12 82 ASP A O 1
ATOM 645 N N . LYS A 1 83 ? -3.310 3.448 18.109 1.00 88.50 83 LYS A N 1
ATOM 646 C CA . LYS A 1 83 ? -1.925 3.443 17.645 1.00 88.50 83 LYS A CA 1
ATOM 647 C C . LYS A 1 83 ? -1.593 2.138 16.920 1.00 88.50 83 LYS A C 1
ATOM 649 O O . LYS A 1 83 ? -0.949 2.185 15.878 1.00 88.50 83 LYS A O 1
ATOM 654 N N . ALA A 1 84 ? -2.085 0.998 17.403 1.00 87.19 84 ALA A N 1
ATOM 655 C CA . ALA A 1 84 ? -1.830 -0.296 16.780 1.00 87.19 84 ALA A CA 1
ATOM 656 C C . ALA A 1 84 ? -2.423 -0.375 15.364 1.00 87.19 84 ALA A C 1
ATOM 658 O O . ALA A 1 84 ? -1.809 -0.950 14.467 1.00 87.19 84 ALA A O 1
ATOM 659 N N . VAL A 1 85 ? -3.588 0.242 15.133 1.00 88.38 85 VAL A N 1
ATOM 660 C CA . VAL A 1 85 ? -4.200 0.332 13.796 1.00 88.38 85 VAL A CA 1
ATOM 661 C C . VAL A 1 85 ? -3.361 1.210 12.869 1.00 88.38 85 VAL A C 1
ATOM 663 O O . VAL A 1 85 ? -3.152 0.854 11.708 1.00 88.38 85 VAL A O 1
ATOM 666 N N . LYS A 1 86 ? -2.847 2.339 13.370 1.00 88.62 86 LYS A N 1
ATOM 667 C CA . LYS A 1 86 ? -1.964 3.228 12.598 1.00 88.62 86 LYS A CA 1
ATOM 668 C C . LYS A 1 86 ? -0.662 2.525 12.213 1.00 88.62 86 LYS A C 1
ATOM 670 O O . LYS A 1 86 ? -0.306 2.542 11.036 1.00 88.62 86 LYS A O 1
ATOM 675 N N . ASP A 1 87 ? -0.019 1.859 13.167 1.00 90.00 87 ASP A N 1
ATOM 676 C CA . ASP A 1 87 ? 1.227 1.118 12.949 1.00 90.00 87 ASP A CA 1
ATOM 677 C C . ASP A 1 87 ? 1.016 -0.038 11.954 1.00 90.00 87 ASP A C 1
ATOM 679 O O . ASP A 1 87 ? 1.811 -0.222 11.033 1.00 90.00 87 ASP A O 1
ATOM 683 N N . LEU A 1 88 ? -0.108 -0.759 12.051 1.00 90.06 88 LEU A N 1
ATOM 684 C CA . LEU A 1 88 ? -0.458 -1.828 11.111 1.00 90.06 88 LEU A CA 1
ATOM 685 C C . LEU A 1 8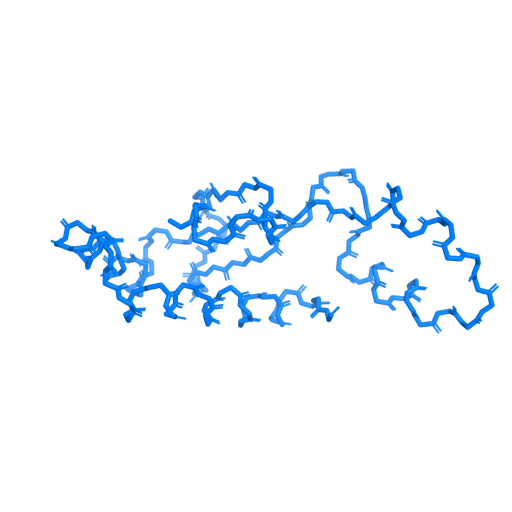8 ? -0.689 -1.309 9.682 1.00 90.06 88 LEU A C 1
ATOM 687 O O . LEU A 1 88 ? -0.277 -1.952 8.718 1.00 90.06 88 LEU A O 1
ATOM 691 N N . ILE A 1 89 ? -1.322 -0.142 9.526 1.00 90.44 89 ILE A N 1
ATOM 692 C CA . ILE A 1 89 ? -1.519 0.490 8.211 1.00 90.44 89 ILE A CA 1
ATOM 693 C C . ILE A 1 89 ? -0.176 0.891 7.590 1.00 90.44 89 ILE A C 1
ATOM 695 O O . ILE A 1 89 ? 0.005 0.724 6.384 1.00 90.44 89 ILE A O 1
ATOM 699 N N . ILE A 1 90 ? 0.764 1.397 8.393 1.00 91.00 90 ILE A N 1
ATOM 700 C CA . ILE A 1 90 ? 2.116 1.732 7.927 1.00 91.00 90 ILE A CA 1
ATOM 701 C C . ILE A 1 90 ? 2.856 0.463 7.494 1.00 91.00 90 ILE A C 1
ATOM 703 O O . ILE A 1 90 ? 3.388 0.426 6.387 1.00 91.00 90 ILE A O 1
ATOM 707 N N . LEU A 1 91 ? 2.813 -0.595 8.308 1.00 91.56 91 LEU A N 1
ATOM 708 C CA . LEU A 1 91 ? 3.451 -1.874 7.992 1.00 91.56 91 LEU A CA 1
ATOM 709 C C . LEU A 1 91 ? 2.903 -2.491 6.698 1.00 91.56 91 LEU A C 1
ATOM 711 O O . LEU A 1 91 ? 3.669 -2.955 5.852 1.00 91.56 91 LEU A O 1
ATOM 715 N N . LEU A 1 92 ? 1.580 -2.476 6.516 1.00 91.81 92 LEU A N 1
ATOM 716 C CA . LEU A 1 92 ? 0.948 -2.950 5.283 1.00 91.81 92 LEU A CA 1
ATOM 717 C C . LEU A 1 92 ? 1.384 -2.133 4.073 1.00 91.81 92 LEU A C 1
ATOM 719 O O . LEU A 1 92 ? 1.687 -2.709 3.032 1.00 91.81 92 LEU A O 1
ATOM 723 N N . TYR A 1 93 ? 1.446 -0.809 4.214 1.00 91.62 93 TYR A N 1
ATOM 724 C CA . TYR A 1 93 ? 1.919 0.068 3.152 1.00 91.62 93 TYR A CA 1
ATOM 725 C C . TYR A 1 93 ? 3.372 -0.238 2.759 1.00 91.62 93 TYR A C 1
ATOM 727 O O . TYR A 1 93 ? 3.661 -0.368 1.573 1.00 91.62 93 TYR A O 1
ATOM 735 N N . GLU A 1 94 ? 4.278 -0.389 3.725 1.00 90.88 94 GLU A N 1
ATOM 736 C CA . GLU A 1 94 ? 5.694 -0.688 3.460 1.00 90.88 94 GLU A CA 1
ATOM 737 C C . GLU A 1 94 ? 5.878 -2.075 2.836 1.00 90.88 94 GLU A C 1
ATOM 739 O O . GLU A 1 94 ? 6.636 -2.237 1.879 1.00 90.88 94 GLU A O 1
ATOM 744 N N . THR A 1 95 ? 5.109 -3.059 3.303 1.00 92.12 95 THR A N 1
ATOM 745 C CA . THR A 1 95 ? 5.097 -4.409 2.725 1.00 92.12 95 THR A CA 1
ATOM 746 C C . THR A 1 95 ? 4.579 -4.388 1.286 1.00 92.12 95 THR A C 1
ATOM 748 O O . THR A 1 95 ? 5.171 -5.009 0.405 1.00 92.12 95 THR A O 1
ATOM 751 N N . ALA A 1 96 ? 3.503 -3.640 1.023 1.00 91.06 96 ALA A N 1
ATOM 752 C CA . ALA A 1 96 ? 2.942 -3.477 -0.314 1.00 91.06 96 ALA A CA 1
ATOM 753 C C . ALA A 1 96 ? 3.890 -2.725 -1.255 1.00 91.06 96 ALA A C 1
ATOM 755 O O . ALA A 1 96 ? 3.947 -3.029 -2.445 1.00 91.06 96 ALA A O 1
ATOM 756 N N . LEU A 1 97 ? 4.643 -1.752 -0.738 1.00 89.88 97 LEU A N 1
ATOM 757 C CA . LEU A 1 97 ? 5.652 -1.018 -1.495 1.00 89.88 97 LEU A CA 1
ATOM 758 C C . LEU A 1 97 ? 6.750 -1.969 -1.987 1.00 89.88 97 LEU A C 1
ATOM 760 O O . LEU A 1 97 ? 7.058 -1.983 -3.181 1.00 89.88 97 LEU A O 1
ATOM 764 N N . LEU A 1 98 ? 7.256 -2.814 -1.084 1.00 89.25 98 LEU A N 1
ATOM 765 C CA . LEU A 1 98 ? 8.273 -3.815 -1.393 1.00 89.25 98 LEU A CA 1
ATOM 766 C C . LEU A 1 98 ? 7.755 -4.868 -2.383 1.00 89.25 98 LEU A C 1
ATOM 768 O O . LEU A 1 98 ? 8.410 -5.141 -3.389 1.00 89.25 98 LEU A O 1
ATOM 772 N N . SER A 1 99 ? 6.568 -5.435 -2.140 1.00 88.50 99 SER A N 1
ATOM 773 C CA . SER A 1 99 ? 5.990 -6.470 -3.011 1.00 88.50 99 SER A CA 1
ATOM 774 C C . SER A 1 99 ? 5.637 -5.946 -4.405 1.00 88.50 99 SER A C 1
ATOM 776 O O . SER A 1 99 ? 5.730 -6.682 -5.385 1.00 88.50 99 SER A O 1
ATOM 778 N N . SER A 1 100 ? 5.298 -4.658 -4.513 1.00 86.88 100 SER A N 1
ATOM 779 C CA . SER A 1 100 ? 4.998 -3.992 -5.787 1.00 86.88 100 SER A CA 1
ATOM 780 C C . SER A 1 100 ? 6.259 -3.523 -6.533 1.00 86.88 100 SER A C 1
ATOM 782 O O . SER A 1 100 ? 6.153 -2.891 -7.585 1.00 86.88 100 SER A O 1
ATOM 784 N N . GLY A 1 101 ? 7.456 -3.839 -6.022 1.00 83.44 101 GLY A N 1
ATOM 785 C CA . GLY A 1 101 ? 8.730 -3.601 -6.703 1.00 83.44 101 GLY A CA 1
ATOM 786 C C . GLY A 1 101 ? 9.270 -2.176 -6.579 1.00 83.44 101 GLY A C 1
ATOM 787 O O . GLY A 1 101 ? 10.104 -1.776 -7.394 1.00 83.44 101 GLY A O 1
ATOM 788 N N . PHE A 1 102 ? 8.805 -1.412 -5.590 1.00 81.44 102 PHE A N 1
ATOM 789 C CA . PHE A 1 102 ? 9.377 -0.112 -5.249 1.00 81.44 102 PHE A CA 1
ATOM 790 C C . PHE A 1 102 ? 10.445 -0.257 -4.157 1.00 81.44 102 PHE A C 1
ATOM 792 O O . PHE A 1 102 ? 10.389 -1.160 -3.323 1.00 81.44 102 PHE A O 1
ATOM 799 N N . THR A 1 103 ? 11.406 0.667 -4.174 1.00 65.81 103 THR A N 1
ATOM 800 C CA . THR A 1 103 ? 12.505 0.816 -3.203 1.00 65.81 103 THR A CA 1
ATOM 801 C C . THR A 1 103 ? 12.606 2.259 -2.757 1.00 65.81 103 THR A C 1
ATOM 803 O O . THR A 1 103 ? 12.610 3.131 -3.669 1.00 65.81 103 THR A O 1
#

Secondary structure (DSSP, 8-state):
-HHHHGGG-SEEEE-SS-SS-SEEEEE-SSS--HHHHHHHHT-TT--GGGHHHH-PPEEEEE-TTSHHHHHHHHHHHH-TT-HHHHHHHHHHHHHHHHHTT--